Protein AF-A0A2E7UV39-F1 (afdb_monomer)

Sequence (177 aa):
MPPRPATSALAFFWPTLGLAVGLAGATACSTGPAGPEDCRSMAAGSARDECWATHAPALFRTATSPEEAVAVIEKQVGDAQVRDFIWLTITREVDPSSFTYCKKIDERALAERCRVLVSRPHLHRELVGGGGGGGKNHKAGPGGPPPGAGPGGPPPGGGPPPPPGERTPAGDNPPAP

Structure (mmCIF, N/CA/C/O backbone):
data_AF-A0A2E7UV39-F1
#
_entry.id   AF-A0A2E7UV39-F1
#
loop_
_atom_site.group_PDB
_atom_site.id
_atom_site.type_symbol
_atom_site.label_atom_id
_atom_site.label_alt_id
_atom_site.label_comp_id
_atom_site.label_asym_id
_atom_site.label_entity_id
_atom_site.label_seq_id
_atom_site.pdbx_PDB_ins_code
_atom_site.Cartn_x
_atom_site.Cartn_y
_atom_site.Cartn_z
_atom_site.occupancy
_atom_site.B_iso_or_equiv
_atom_site.auth_seq_id
_atom_site.auth_comp_id
_atom_site.auth_asym_id
_atom_site.auth_atom_id
_atom_site.pdbx_PDB_model_num
ATOM 1 N N . MET A 1 1 ? -19.966 -34.354 -22.759 1.00 54.75 1 MET A N 1
ATOM 2 C CA . MET A 1 1 ? -18.555 -34.450 -22.327 1.00 54.75 1 MET A CA 1
ATOM 3 C C . MET A 1 1 ? -17.679 -33.898 -23.446 1.00 54.75 1 MET A C 1
ATOM 5 O O . MET A 1 1 ? -17.543 -34.581 -24.453 1.00 54.75 1 MET A O 1
ATOM 9 N N . PRO A 1 2 ? -17.187 -32.653 -23.356 1.00 56.38 2 PRO A N 1
ATOM 10 C CA . PRO A 1 2 ? -16.292 -32.101 -24.371 1.00 56.38 2 PRO A CA 1
ATOM 11 C C . PRO A 1 2 ? -14.830 -32.554 -24.149 1.00 56.38 2 PRO A C 1
ATOM 13 O O . PRO A 1 2 ? -14.409 -32.687 -22.996 1.00 56.38 2 PRO A O 1
ATOM 16 N N . PRO A 1 3 ? -14.058 -32.813 -25.223 1.00 62.69 3 PRO A N 1
ATOM 17 C CA . PRO A 1 3 ? -12.672 -33.271 -25.136 1.00 62.69 3 PRO A CA 1
ATOM 18 C C . PRO A 1 3 ? -11.706 -32.147 -24.726 1.00 62.69 3 PRO A C 1
ATOM 20 O O . PRO A 1 3 ? -11.849 -30.994 -25.129 1.00 62.69 3 PRO A O 1
ATOM 23 N N . ARG A 1 4 ? -10.699 -32.513 -23.924 1.00 57.78 4 ARG A N 1
ATOM 24 C CA . ARG A 1 4 ? -9.586 -31.657 -23.483 1.00 57.78 4 ARG A CA 1
ATOM 25 C C . ARG A 1 4 ? -8.583 -31.437 -24.629 1.00 57.78 4 ARG A C 1
ATOM 27 O O . ARG A 1 4 ? -8.138 -32.435 -25.197 1.00 57.78 4 ARG A O 1
ATOM 34 N N . PRO A 1 5 ? -8.166 -30.197 -24.944 1.00 61.84 5 PRO A N 1
ATOM 35 C CA . PRO A 1 5 ? -7.051 -29.964 -25.855 1.00 61.84 5 PRO A CA 1
ATOM 36 C C . PRO A 1 5 ? -5.693 -30.167 -25.168 1.00 61.84 5 PRO A C 1
ATOM 38 O O . PRO A 1 5 ? -5.490 -29.825 -24.002 1.00 61.84 5 PRO A O 1
ATOM 41 N N . ALA A 1 6 ? -4.792 -30.771 -25.939 1.00 61.09 6 ALA A N 1
ATOM 42 C CA . ALA A 1 6 ? -3.465 -31.231 -25.575 1.00 61.09 6 ALA A CA 1
ATOM 43 C C . ALA A 1 6 ? -2.474 -30.092 -25.282 1.00 61.09 6 ALA A C 1
ATOM 45 O O . ALA A 1 6 ? -2.428 -29.072 -25.966 1.00 61.09 6 ALA A O 1
ATOM 46 N N . THR A 1 7 ? -1.637 -30.327 -24.277 1.00 60.78 7 THR A N 1
ATOM 47 C CA . THR A 1 7 ? -0.428 -29.575 -23.937 1.00 60.78 7 THR A CA 1
ATOM 48 C C . THR A 1 7 ? 0.623 -29.696 -25.041 1.00 60.78 7 THR A C 1
ATOM 50 O O . THR A 1 7 ? 1.225 -30.757 -25.207 1.00 60.78 7 THR A O 1
ATOM 53 N N . SER A 1 8 ? 0.885 -28.599 -25.751 1.00 65.88 8 SER A N 1
ATOM 54 C CA . SER A 1 8 ? 2.081 -28.442 -26.583 1.00 65.88 8 SER A CA 1
ATOM 55 C C . SER A 1 8 ? 3.241 -27.947 -25.724 1.00 65.88 8 SER A C 1
ATOM 57 O O . SER A 1 8 ? 3.308 -26.777 -25.352 1.00 65.88 8 SER A O 1
ATOM 59 N N . ALA A 1 9 ? 4.155 -28.862 -25.412 1.00 54.09 9 ALA A N 1
ATOM 60 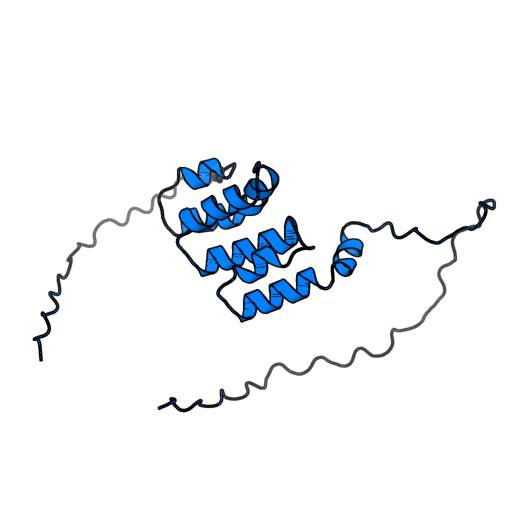C CA . ALA A 1 9 ? 5.466 -28.559 -24.863 1.00 54.09 9 ALA A CA 1
ATOM 61 C C . ALA A 1 9 ? 6.356 -27.990 -25.979 1.00 54.09 9 ALA A C 1
ATOM 63 O O . ALA A 1 9 ? 6.801 -28.725 -26.859 1.00 54.09 9 ALA A O 1
ATOM 64 N N . LEU A 1 10 ? 6.622 -26.684 -25.947 1.00 60.19 10 LEU A N 1
ATOM 65 C CA . LEU A 1 10 ? 7.716 -26.090 -26.710 1.00 60.19 10 LEU A CA 1
ATOM 66 C C . LEU A 1 10 ? 8.893 -25.875 -25.763 1.00 60.19 10 LEU A C 1
ATOM 68 O O . LEU A 1 10 ? 8.929 -24.934 -24.974 1.00 60.19 10 LEU A O 1
ATOM 72 N N . ALA A 1 11 ? 9.842 -26.804 -25.844 1.00 52.03 11 ALA A N 1
ATOM 73 C CA 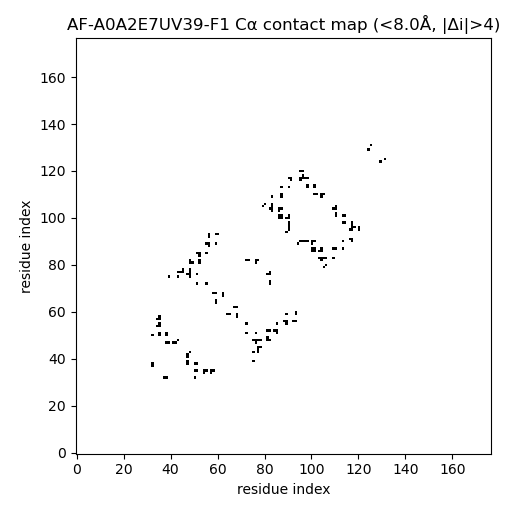. ALA A 1 11 ? 11.170 -26.671 -25.278 1.00 52.03 11 ALA A CA 1
ATOM 74 C C . ALA A 1 11 ? 11.911 -25.553 -26.026 1.00 52.03 11 ALA A C 1
ATOM 76 O O . ALA A 1 11 ? 12.391 -25.751 -27.142 1.00 52.03 11 ALA A O 1
ATOM 77 N N . PHE A 1 12 ? 11.997 -24.369 -25.419 1.00 55.56 12 PHE A N 1
ATOM 78 C CA . PHE A 1 12 ? 12.904 -23.327 -25.884 1.00 55.56 12 PHE A CA 1
ATOM 79 C C . PHE A 1 12 ? 14.320 -23.655 -25.415 1.00 55.56 12 PHE A C 1
ATOM 81 O O . PHE A 1 12 ? 14.728 -23.402 -24.285 1.00 55.56 12 PHE A O 1
ATOM 88 N N . PHE A 1 13 ? 15.035 -24.286 -26.337 1.00 55.94 13 PHE A N 1
ATOM 89 C CA . PHE A 1 13 ? 16.465 -24.526 -26.336 1.00 55.94 13 PHE A CA 1
ATOM 90 C C . PHE A 1 13 ? 17.171 -23.173 -26.525 1.00 55.94 13 PHE A C 1
ATOM 92 O O . PHE A 1 13 ? 17.107 -22.601 -27.615 1.00 55.94 13 PHE A O 1
ATOM 99 N N . TRP A 1 14 ? 17.823 -22.639 -25.489 1.00 45.16 14 TRP A N 1
ATOM 100 C CA . TRP A 1 14 ? 18.727 -21.496 -25.641 1.00 45.16 14 TRP A CA 1
ATOM 101 C C . TRP A 1 14 ? 20.149 -21.874 -25.217 1.00 45.16 14 TRP A C 1
ATOM 103 O O . TRP A 1 14 ? 20.335 -22.426 -24.130 1.00 45.16 14 TRP A O 1
ATOM 113 N N . PRO A 1 15 ? 21.148 -21.640 -26.087 1.00 59.91 15 PRO A N 1
ATOM 114 C CA . PRO A 1 15 ? 22.510 -22.077 -25.858 1.00 59.91 15 PRO A CA 1
ATOM 115 C C . PRO A 1 15 ? 23.193 -21.201 -24.809 1.00 59.91 15 PRO A C 1
ATOM 117 O O . PRO A 1 15 ? 23.236 -19.976 -24.898 1.00 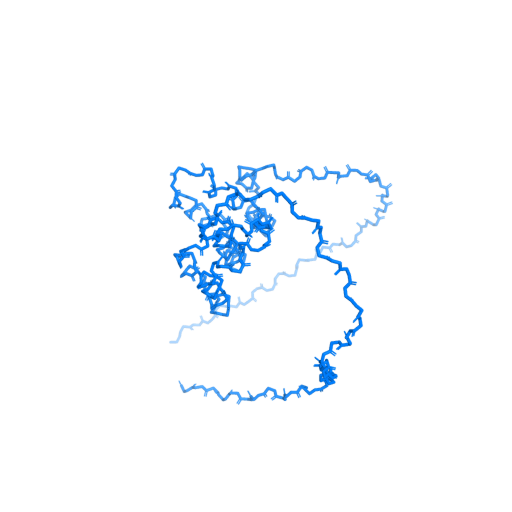59.91 15 PRO A O 1
ATOM 120 N N . THR A 1 16 ? 23.789 -21.876 -23.837 1.00 64.25 16 THR A N 1
ATOM 121 C CA . THR A 1 16 ? 24.864 -21.385 -22.981 1.00 64.25 16 THR A CA 1
ATOM 122 C C . THR A 1 16 ? 26.057 -20.938 -23.825 1.00 64.25 16 THR A C 1
ATOM 124 O O . THR A 1 16 ? 26.710 -21.795 -24.412 1.00 64.25 16 THR A O 1
ATOM 127 N N . LEU A 1 17 ? 26.394 -19.644 -23.849 1.00 55.34 17 LEU A N 1
ATOM 128 C CA . LEU A 1 17 ? 27.764 -19.180 -24.105 1.00 55.34 17 LEU A CA 1
ATOM 129 C C . LEU A 1 17 ? 27.919 -17.693 -23.742 1.00 55.34 17 LEU A C 1
ATOM 131 O O . LEU A 1 17 ? 27.212 -16.850 -24.283 1.00 55.34 17 LEU A O 1
ATOM 135 N N . GLY A 1 18 ? 28.883 -17.376 -22.870 1.00 45.09 18 GLY A N 1
ATOM 136 C CA . GLY A 1 18 ? 29.391 -16.008 -22.701 1.00 45.09 18 GLY A CA 1
ATOM 137 C C . GLY A 1 18 ? 29.474 -15.500 -21.264 1.00 45.09 18 GLY A C 1
ATOM 138 O O . GLY A 1 18 ? 28.803 -14.541 -20.903 1.00 45.09 18 GLY A O 1
ATOM 139 N N . LEU A 1 19 ? 30.337 -16.116 -20.454 1.00 54.34 19 LEU A N 1
ATOM 140 C CA . LEU A 1 19 ? 30.792 -15.567 -19.178 1.00 54.34 19 LEU A CA 1
ATOM 141 C C . LEU A 1 19 ? 31.716 -14.362 -19.456 1.00 54.34 19 LEU A C 1
ATOM 143 O O . LEU A 1 19 ? 32.892 -14.544 -19.758 1.00 54.34 19 LEU A O 1
ATOM 147 N N . ALA A 1 20 ? 31.189 -13.140 -19.368 1.00 51.53 20 ALA A N 1
ATOM 148 C CA . ALA A 1 20 ? 31.983 -11.913 -19.320 1.00 51.53 20 ALA A CA 1
ATOM 149 C C . ALA A 1 20 ? 31.789 -11.258 -17.947 1.00 51.53 20 ALA A C 1
ATOM 151 O O . ALA A 1 20 ? 30.839 -10.514 -17.713 1.00 51.53 20 ALA A O 1
ATOM 152 N N . VAL A 1 21 ? 32.692 -11.578 -17.018 1.00 53.81 21 VAL A N 1
ATOM 153 C CA . VAL A 1 21 ? 32.812 -10.901 -15.723 1.00 53.81 21 VAL A CA 1
ATOM 154 C C . VAL A 1 21 ? 33.456 -9.538 -15.975 1.00 53.81 21 VAL A C 1
ATOM 156 O O . VAL A 1 21 ? 34.675 -9.393 -15.965 1.00 53.81 21 VAL A O 1
ATOM 159 N N . GLY A 1 22 ? 32.620 -8.542 -16.261 1.00 50.06 22 GLY A N 1
ATOM 160 C CA . GLY A 1 22 ? 32.995 -7.134 -16.249 1.00 50.06 22 GLY A CA 1
ATOM 161 C C . GLY A 1 22 ? 32.690 -6.529 -14.883 1.00 50.06 22 GLY A C 1
ATOM 162 O O . GLY A 1 22 ? 31.566 -6.107 -14.633 1.00 50.06 22 GLY A O 1
ATOM 163 N N . LEU A 1 23 ? 33.688 -6.477 -13.998 1.00 57.44 23 LEU A N 1
ATOM 164 C CA . LEU A 1 23 ? 33.671 -5.588 -12.835 1.00 57.44 23 LEU A CA 1
ATOM 165 C C . LEU A 1 23 ? 33.799 -4.143 -13.337 1.00 57.44 23 LEU A C 1
ATOM 167 O O . LEU A 1 23 ? 34.902 -3.653 -13.565 1.00 57.44 23 LEU A O 1
ATOM 171 N N . ALA A 1 24 ? 32.665 -3.470 -13.515 1.00 53.38 24 ALA A N 1
ATOM 172 C CA . ALA A 1 24 ? 32.605 -2.037 -13.760 1.00 53.38 24 ALA A CA 1
ATOM 173 C C . ALA A 1 24 ? 31.710 -1.370 -12.707 1.00 53.38 24 ALA A C 1
ATOM 175 O O . ALA A 1 24 ? 30.498 -1.543 -12.705 1.00 53.38 24 ALA A O 1
ATOM 176 N N . GLY A 1 25 ? 32.354 -0.598 -11.829 1.00 49.31 25 GLY A N 1
ATOM 177 C CA . GLY A 1 25 ? 31.828 0.663 -11.307 1.00 49.31 25 GLY A CA 1
ATOM 178 C C . GLY A 1 25 ? 30.634 0.603 -10.357 1.00 49.31 25 GLY A C 1
ATOM 179 O O . GLY A 1 25 ? 29.483 0.721 -10.764 1.00 49.31 25 GLY A O 1
ATOM 180 N N . ALA A 1 26 ? 30.929 0.587 -9.059 1.00 56.28 26 ALA A N 1
ATOM 181 C CA . ALA A 1 26 ? 30.037 1.117 -8.040 1.00 56.28 26 ALA A CA 1
ATOM 182 C C . ALA A 1 26 ? 29.803 2.624 -8.269 1.00 56.28 26 ALA A C 1
ATOM 184 O O . ALA A 1 26 ? 30.738 3.394 -8.092 1.00 56.28 26 ALA A O 1
ATOM 185 N N . THR A 1 27 ? 28.580 3.009 -8.657 1.00 53.53 27 THR A N 1
ATOM 186 C CA . THR A 1 27 ? 27.851 4.247 -8.274 1.00 53.53 27 THR A CA 1
ATOM 187 C C . THR A 1 27 ? 26.500 4.324 -9.002 1.00 53.53 27 THR A C 1
ATOM 189 O O . THR A 1 27 ? 26.144 5.331 -9.607 1.00 53.53 27 THR A O 1
ATOM 192 N N . ALA A 1 28 ? 25.672 3.283 -8.905 1.00 44.16 28 ALA A N 1
ATOM 193 C CA . ALA A 1 28 ? 24.237 3.486 -9.079 1.00 44.16 28 ALA A CA 1
ATOM 194 C C . ALA A 1 28 ? 23.676 3.944 -7.728 1.00 44.16 28 ALA A C 1
ATOM 196 O O . ALA A 1 28 ? 23.045 3.172 -7.007 1.00 44.16 28 ALA A O 1
ATOM 197 N N . CYS A 1 29 ? 23.915 5.214 -7.375 1.00 47.50 29 CYS A N 1
ATOM 198 C CA . CYS A 1 29 ? 22.949 5.936 -6.554 1.00 47.50 29 CYS A CA 1
ATOM 199 C C . CYS A 1 29 ? 21.671 5.951 -7.389 1.00 47.50 29 CYS A C 1
ATOM 201 O O . CYS A 1 29 ? 21.456 6.869 -8.178 1.00 47.50 29 CYS A O 1
ATOM 203 N N . SER A 1 30 ? 20.908 4.858 -7.314 1.00 54.53 30 SER A N 1
ATOM 204 C CA . SER A 1 30 ? 19.625 4.727 -7.977 1.00 54.53 30 SER A CA 1
ATOM 205 C C . SER A 1 30 ? 18.811 5.852 -7.389 1.00 54.53 30 SER A C 1
ATOM 207 O O . SER A 1 30 ? 18.406 5.793 -6.228 1.00 54.53 30 SER A O 1
ATOM 209 N N . THR A 1 31 ? 18.702 6.936 -8.152 1.00 64.00 31 THR A N 1
ATOM 210 C CA . THR A 1 31 ? 17.749 7.990 -7.870 1.00 64.00 31 THR A CA 1
ATOM 211 C C . THR A 1 31 ? 16.438 7.273 -8.087 1.00 64.00 31 THR A C 1
ATOM 213 O O . THR A 1 31 ? 15.987 7.105 -9.218 1.00 64.00 31 THR A O 1
ATOM 216 N N . GLY A 1 32 ? 15.957 6.649 -7.010 1.00 61.75 32 GLY A N 1
ATOM 217 C CA . GLY A 1 32 ? 14.683 5.979 -7.014 1.00 61.75 32 GLY A CA 1
ATOM 218 C C . GLY A 1 32 ? 13.638 6.977 -7.497 1.00 61.75 32 GLY A C 1
ATOM 219 O O . GLY A 1 32 ? 13.890 8.188 -7.460 1.00 61.75 32 GLY A O 1
ATOM 220 N N . PRO A 1 33 ? 12.498 6.478 -7.978 1.00 72.56 33 PRO A N 1
ATOM 221 C CA . PRO A 1 33 ? 11.376 7.328 -8.346 1.00 72.56 33 PRO A CA 1
ATOM 222 C C . PRO A 1 33 ? 11.211 8.429 -7.288 1.00 72.56 33 PRO A C 1
ATOM 224 O O . PRO A 1 33 ? 11.140 8.163 -6.090 1.00 72.56 33 PRO A O 1
ATOM 227 N N . ALA A 1 34 ? 11.296 9.684 -7.721 1.00 78.56 34 ALA A N 1
ATOM 228 C CA . ALA A 1 34 ? 11.258 10.838 -6.835 1.00 78.56 34 ALA A CA 1
ATOM 229 C C . ALA A 1 34 ? 9.827 11.090 -6.346 1.00 78.56 34 ALA A C 1
ATOM 231 O O . ALA A 1 34 ? 9.619 11.715 -5.303 1.00 78.56 34 ALA A O 1
ATOM 232 N N . GLY A 1 35 ? 8.833 10.576 -7.075 1.00 89.62 35 GLY A N 1
ATOM 233 C CA . GLY A 1 35 ? 7.440 10.667 -6.683 1.00 89.62 35 GLY A CA 1
ATOM 234 C C . GLY A 1 35 ? 6.503 9.676 -7.376 1.00 89.62 35 GLY A C 1
ATOM 235 O O . GLY A 1 35 ? 6.915 8.858 -8.198 1.00 89.62 35 GLY A O 1
ATOM 236 N N . PRO A 1 36 ? 5.200 9.766 -7.063 1.00 91.94 36 PRO A N 1
ATOM 237 C CA . PRO A 1 36 ? 4.178 8.871 -7.605 1.00 91.94 36 PRO A CA 1
ATOM 238 C C . PRO A 1 36 ? 4.024 8.943 -9.137 1.00 91.94 36 PRO A C 1
ATOM 240 O O . PRO A 1 36 ? 3.637 7.954 -9.758 1.00 91.94 36 PRO A O 1
ATOM 243 N N . GLU A 1 37 ? 4.358 10.071 -9.772 1.00 93.44 37 GLU A N 1
ATOM 244 C CA . GLU A 1 37 ? 4.347 10.174 -11.241 1.00 93.44 37 GLU A CA 1
ATOM 245 C C . GLU A 1 37 ? 5.429 9.304 -11.897 1.00 93.44 37 GLU A C 1
ATOM 247 O O . GLU A 1 37 ? 5.192 8.716 -12.955 1.00 93.44 37 GLU A O 1
ATOM 252 N N . ASP A 1 38 ? 6.571 9.112 -11.233 1.00 93.88 38 ASP A N 1
ATOM 253 C CA . ASP A 1 38 ? 7.619 8.227 -11.736 1.00 93.88 38 ASP A CA 1
ATOM 254 C C . ASP A 1 38 ? 7.150 6.768 -11.696 1.00 93.88 38 ASP A C 1
ATOM 256 O O . ASP A 1 38 ? 7.287 6.062 -12.697 1.00 93.88 38 ASP A O 1
ATOM 260 N N . CYS A 1 39 ? 6.478 6.343 -10.613 1.00 95.31 39 CYS A N 1
ATOM 261 C CA . CYS A 1 39 ? 5.855 5.014 -10.534 1.00 95.31 39 CYS A CA 1
ATOM 262 C C . CYS A 1 39 ? 4.871 4.770 -11.686 1.00 95.31 39 CYS A C 1
ATOM 264 O O . CYS A 1 39 ? 4.793 3.669 -12.227 1.00 95.31 39 CYS A O 1
ATOM 266 N N . ARG A 1 40 ? 4.116 5.794 -12.097 1.00 94.81 40 ARG A N 1
ATOM 267 C CA . ARG A 1 40 ? 3.156 5.683 -13.204 1.00 94.81 40 ARG A CA 1
ATOM 268 C C . ARG A 1 40 ? 3.844 5.437 -14.552 1.00 94.81 40 ARG A C 1
ATOM 270 O O . ARG A 1 40 ? 3.274 4.751 -15.399 1.00 94.81 40 ARG A O 1
ATOM 277 N N . SER A 1 41 ? 5.043 5.984 -14.742 1.00 95.50 41 SER A N 1
ATOM 278 C CA . SER A 1 41 ? 5.815 5.862 -15.985 1.00 95.50 41 SER A CA 1
ATOM 279 C C . SER A 1 41 ? 6.543 4.519 -16.146 1.00 95.50 41 SER A C 1
ATOM 281 O O . SER A 1 41 ? 6.839 4.113 -17.271 1.00 95.50 41 SER A O 1
ATOM 283 N N . MET A 1 42 ? 6.808 3.805 -15.044 1.00 94.44 42 MET A N 1
ATOM 284 C CA . MET A 1 42 ? 7.458 2.486 -15.061 1.00 94.44 42 MET A CA 1
ATOM 285 C C . MET A 1 42 ? 6.611 1.467 -15.820 1.00 94.44 42 MET A C 1
ATOM 287 O O . MET A 1 42 ? 5.408 1.647 -15.899 1.00 94.44 42 MET A O 1
ATOM 291 N N . ALA A 1 43 ? 7.173 0.367 -16.328 1.00 96.38 43 ALA A N 1
ATOM 292 C CA . ALA A 1 43 ? 6.391 -0.744 -16.895 1.00 96.38 43 ALA A CA 1
ATOM 293 C C . ALA A 1 43 ? 5.608 -1.509 -15.808 1.00 96.38 43 ALA A C 1
ATOM 295 O O . ALA A 1 43 ? 5.996 -1.488 -14.644 1.00 96.38 43 ALA A O 1
ATOM 296 N N . ALA A 1 44 ? 4.496 -2.162 -16.165 1.00 95.69 44 ALA A N 1
ATOM 297 C CA . ALA A 1 44 ? 3.685 -2.904 -15.196 1.00 95.69 44 ALA A CA 1
ATOM 298 C C . ALA A 1 44 ? 4.446 -4.138 -14.698 1.00 95.69 44 ALA A C 1
ATOM 300 O O . ALA A 1 44 ? 5.099 -4.816 -15.491 1.00 95.69 44 ALA A O 1
ATOM 301 N N . GLY A 1 45 ? 4.349 -4.429 -13.402 1.00 95.81 45 GLY A N 1
ATOM 302 C CA . GLY A 1 45 ? 5.033 -5.550 -12.764 1.00 95.81 45 GLY A CA 1
ATOM 303 C C . GLY A 1 45 ? 5.430 -5.236 -11.324 1.00 95.81 45 GLY A C 1
ATOM 304 O O . GLY A 1 45 ? 5.182 -4.136 -10.832 1.00 95.81 45 GLY A O 1
ATOM 305 N N . SER A 1 46 ? 6.101 -6.186 -10.672 1.00 96.38 46 SER A N 1
ATOM 306 C CA . SER A 1 46 ? 6.471 -6.097 -9.252 1.00 96.38 46 SER A CA 1
ATOM 307 C C . SER A 1 46 ? 7.273 -4.841 -8.905 1.00 96.38 46 SER A C 1
ATOM 309 O O . SER A 1 46 ? 6.990 -4.195 -7.905 1.00 96.38 46 SER A O 1
ATOM 311 N N . ALA A 1 47 ? 8.206 -4.422 -9.766 1.00 95.62 47 ALA A N 1
ATOM 312 C CA . ALA A 1 47 ? 8.994 -3.207 -9.544 1.00 95.62 47 ALA A CA 1
ATOM 313 C C . ALA A 1 47 ? 8.127 -1.933 -9.476 1.00 95.62 47 ALA A C 1
ATOM 315 O O . ALA A 1 47 ? 8.423 -1.011 -8.718 1.00 95.62 47 ALA A O 1
ATOM 316 N N . ARG A 1 48 ? 7.041 -1.872 -10.259 1.00 96.31 48 ARG A N 1
ATOM 317 C CA . ARG A 1 48 ? 6.084 -0.760 -10.207 1.00 96.31 48 ARG A CA 1
ATOM 318 C C . ARG A 1 48 ? 5.228 -0.837 -8.946 1.00 96.31 48 ARG A C 1
ATOM 320 O O . ARG A 1 48 ? 4.974 0.188 -8.321 1.00 96.31 48 ARG A O 1
ATOM 327 N N . ASP A 1 49 ? 4.802 -2.034 -8.567 1.00 97.50 49 ASP A N 1
ATOM 328 C CA . ASP A 1 49 ? 3.992 -2.251 -7.368 1.00 97.50 49 ASP A CA 1
ATOM 329 C C . ASP A 1 49 ? 4.780 -1.858 -6.100 1.00 97.50 49 ASP A C 1
ATOM 331 O O . ASP A 1 49 ? 4.269 -1.123 -5.255 1.00 97.50 49 ASP A O 1
ATOM 335 N N . GLU A 1 50 ? 6.059 -2.236 -6.009 1.00 96.00 50 GLU A N 1
ATOM 336 C CA . GLU A 1 50 ? 6.978 -1.825 -4.935 1.00 96.00 50 GLU A CA 1
ATOM 337 C C . GLU A 1 50 ? 7.214 -0.303 -4.906 1.00 96.00 50 GLU A C 1
ATOM 339 O O . GLU A 1 50 ? 7.265 0.309 -3.832 1.00 96.00 50 GLU A O 1
ATOM 344 N N . CYS A 1 51 ? 7.292 0.338 -6.079 1.00 96.94 51 CYS A N 1
ATOM 345 C CA . CYS A 1 51 ? 7.333 1.799 -6.179 1.00 96.94 51 CYS A CA 1
ATOM 346 C C . CYS A 1 51 ? 6.089 2.425 -5.539 1.00 96.94 51 CYS A C 1
ATOM 348 O O . CYS A 1 51 ? 6.189 3.308 -4.681 1.00 96.94 51 CYS A O 1
ATOM 350 N N . TRP A 1 52 ? 4.902 1.930 -5.899 1.00 97.75 52 TRP A N 1
ATOM 351 C CA . TRP A 1 52 ? 3.648 2.414 -5.326 1.00 97.75 52 TRP A CA 1
ATOM 352 C C . TRP A 1 52 ? 3.553 2.163 -3.824 1.00 97.75 52 TRP A C 1
ATOM 354 O O . TRP A 1 52 ? 3.074 3.044 -3.113 1.00 97.75 52 TRP A O 1
ATOM 364 N N . ALA A 1 53 ? 4.067 1.038 -3.322 1.00 96.81 53 ALA A N 1
ATOM 365 C CA . ALA A 1 53 ? 4.131 0.768 -1.886 1.00 96.81 53 ALA A CA 1
ATOM 366 C C . ALA A 1 53 ? 4.867 1.870 -1.110 1.00 96.81 53 ALA A C 1
ATOM 368 O O . ALA A 1 53 ? 4.450 2.244 -0.015 1.00 96.81 53 ALA A O 1
ATOM 369 N N . THR A 1 54 ? 5.914 2.436 -1.711 1.00 96.50 54 THR A N 1
ATOM 370 C CA . THR A 1 54 ? 6.720 3.507 -1.113 1.00 96.50 54 THR A CA 1
ATOM 371 C C . THR A 1 54 ? 6.053 4.880 -1.242 1.00 96.50 54 THR A C 1
ATOM 373 O O . THR A 1 54 ? 6.073 5.675 -0.302 1.00 96.50 54 THR A O 1
ATOM 376 N N . HIS A 1 55 ? 5.437 5.180 -2.391 1.00 97.25 55 HIS A N 1
ATOM 377 C CA . HIS A 1 55 ? 4.938 6.529 -2.701 1.00 97.25 55 HIS A CA 1
ATOM 378 C C . HIS A 1 55 ? 3.436 6.740 -2.481 1.00 97.25 55 HIS A C 1
ATOM 380 O O . HIS A 1 55 ? 2.969 7.880 -2.558 1.00 97.25 55 HIS A O 1
ATOM 386 N N . ALA A 1 56 ? 2.670 5.695 -2.165 1.00 96.94 56 ALA A N 1
ATOM 387 C CA . ALA A 1 56 ? 1.238 5.820 -1.912 1.00 96.94 56 ALA A CA 1
ATOM 388 C C . ALA A 1 56 ? 0.898 6.845 -0.807 1.00 96.94 56 ALA A C 1
ATOM 390 O O . ALA A 1 56 ? -0.002 7.654 -1.035 1.00 96.94 56 ALA A O 1
ATOM 391 N N . PRO A 1 57 ? 1.601 6.923 0.345 1.00 96.81 57 PRO A N 1
ATOM 392 C CA . PRO A 1 57 ? 1.291 7.941 1.354 1.00 96.81 57 PRO A CA 1
ATOM 393 C C . PRO A 1 57 ? 1.440 9.369 0.826 1.00 96.81 57 PRO A C 1
ATOM 395 O O . PRO A 1 57 ? 0.627 10.234 1.144 1.00 96.81 57 PRO A O 1
ATOM 398 N N . ALA A 1 58 ? 2.453 9.621 -0.009 1.00 96.00 58 ALA A N 1
ATOM 399 C CA . ALA A 1 58 ? 2.641 10.921 -0.642 1.00 96.00 58 ALA A CA 1
ATOM 400 C C . ALA A 1 58 ? 1.493 11.237 -1.610 1.00 96.00 58 ALA A C 1
ATOM 402 O O . ALA A 1 58 ? 0.942 12.330 -1.532 1.00 96.00 58 ALA A O 1
ATOM 403 N N . LEU A 1 59 ? 1.078 10.265 -2.435 1.00 96.75 59 LEU A N 1
ATOM 404 C CA . LEU A 1 59 ? -0.076 10.401 -3.330 1.00 96.75 59 LEU A CA 1
ATOM 405 C C . LEU A 1 59 ? -1.347 10.797 -2.562 1.00 96.75 59 LEU A C 1
ATOM 407 O O . LEU A 1 59 ? -2.044 11.713 -2.976 1.00 96.75 59 LEU A O 1
ATOM 411 N N . PHE A 1 60 ? -1.641 10.150 -1.432 1.00 96.62 60 PHE A N 1
ATOM 412 C CA . PHE A 1 60 ? -2.835 10.461 -0.635 1.00 96.62 60 PHE A CA 1
ATOM 413 C C . PHE A 1 60 ? -2.775 11.832 0.050 1.00 96.62 60 PHE A C 1
ATOM 415 O O . PHE A 1 60 ? -3.814 12.452 0.257 1.00 96.62 60 PHE A O 1
ATOM 422 N N . ARG A 1 61 ? -1.579 12.316 0.406 1.00 94.75 61 ARG A N 1
ATOM 423 C CA . ARG A 1 61 ? -1.397 13.649 1.007 1.00 94.75 61 ARG A CA 1
ATOM 424 C C . ARG A 1 61 ? -1.521 14.780 -0.015 1.00 94.75 61 ARG A C 1
ATOM 426 O O . ARG A 1 61 ? -1.867 15.891 0.374 1.00 94.75 61 ARG A O 1
ATOM 433 N N . THR A 1 62 ? -1.201 14.522 -1.284 1.00 95.88 62 THR A N 1
ATOM 434 C CA . THR A 1 62 ? -1.230 15.534 -2.355 1.00 95.88 62 THR A CA 1
ATOM 435 C C . THR A 1 62 ? -2.468 15.458 -3.243 1.00 95.88 62 THR A C 1
ATOM 437 O O . THR A 1 62 ? -2.762 16.426 -3.942 1.00 95.88 62 THR A O 1
ATOM 440 N N . ALA A 1 63 ? -3.190 14.336 -3.234 1.00 94.75 63 ALA A N 1
ATOM 441 C CA . ALA A 1 63 ? -4.422 14.164 -3.988 1.00 94.75 63 ALA A CA 1
ATOM 442 C C . ALA A 1 63 ? -5.501 15.167 -3.555 1.00 94.75 63 ALA A C 1
ATOM 444 O O . ALA A 1 63 ? -5.673 15.461 -2.372 1.00 94.75 63 ALA A O 1
ATOM 445 N N . THR A 1 64 ? -6.276 15.646 -4.529 1.00 96.00 64 THR A N 1
ATOM 446 C CA . THR A 1 64 ? -7.407 16.556 -4.272 1.00 96.00 64 THR A CA 1
ATOM 447 C C . THR A 1 64 ? -8.539 15.834 -3.540 1.00 96.00 64 THR A C 1
ATOM 449 O O . THR A 1 64 ? -9.259 16.435 -2.745 1.00 96.00 64 THR A O 1
ATOM 452 N N . SER A 1 65 ? -8.694 14.535 -3.806 1.00 95.88 65 SER A N 1
ATOM 453 C CA . SER A 1 65 ? -9.681 13.669 -3.166 1.00 95.88 65 SER A CA 1
ATOM 454 C C . SER A 1 65 ? -9.084 12.281 -2.896 1.00 95.88 65 SER A C 1
ATOM 456 O O . SER A 1 65 ? -8.326 11.772 -3.730 1.00 95.88 65 SER A O 1
ATOM 458 N N . PRO A 1 66 ? -9.391 11.642 -1.753 1.00 95.38 66 PRO A N 1
ATOM 459 C CA . PRO A 1 66 ? -8.890 10.302 -1.453 1.00 95.38 66 PRO A CA 1
ATOM 460 C C . PRO A 1 66 ? -9.399 9.252 -2.451 1.00 95.38 66 PRO A C 1
ATOM 462 O O . PRO A 1 66 ? -8.703 8.274 -2.714 1.00 95.38 66 PRO A O 1
ATOM 465 N N . GLU A 1 67 ? -10.572 9.452 -3.053 1.00 96.69 67 GLU A N 1
ATOM 466 C CA . GLU A 1 67 ? -11.153 8.557 -4.057 1.00 96.69 67 GLU A CA 1
ATOM 467 C C . GLU A 1 67 ? -10.296 8.480 -5.328 1.00 96.69 67 GLU A C 1
ATOM 469 O O . GLU A 1 67 ? -10.142 7.403 -5.906 1.00 96.69 67 GLU A O 1
ATOM 474 N N . GLU A 1 68 ? -9.693 9.598 -5.738 1.00 96.88 68 GLU A N 1
ATOM 475 C CA . GLU A 1 68 ? -8.772 9.641 -6.875 1.00 96.88 68 GLU A CA 1
ATOM 476 C C . GLU A 1 68 ? -7.519 8.802 -6.596 1.00 96.88 68 GLU A C 1
ATOM 478 O O . GLU A 1 68 ? -7.133 7.961 -7.411 1.00 96.88 68 GLU A O 1
ATOM 483 N N . ALA A 1 69 ? -6.918 8.975 -5.416 1.00 96.81 69 ALA A N 1
ATOM 484 C CA . ALA A 1 69 ? -5.749 8.202 -5.010 1.00 96.81 69 ALA A CA 1
ATOM 485 C C . ALA A 1 69 ? -6.074 6.703 -4.907 1.00 96.81 69 ALA A C 1
ATOM 487 O O . ALA A 1 69 ? -5.301 5.868 -5.382 1.00 96.81 69 ALA A O 1
ATOM 488 N N . VAL A 1 70 ? -7.247 6.355 -4.366 1.00 97.75 70 VAL A N 1
ATOM 489 C CA . VAL A 1 70 ? -7.741 4.972 -4.330 1.00 97.75 70 VAL A CA 1
ATOM 490 C C . VAL A 1 70 ? -7.830 4.386 -5.739 1.00 97.75 70 VAL A C 1
ATOM 492 O O . VAL A 1 70 ? -7.292 3.305 -5.978 1.00 97.75 70 VAL A O 1
ATOM 495 N N . ALA A 1 71 ? -8.451 5.103 -6.678 1.00 97.88 71 ALA A N 1
ATOM 496 C CA . ALA A 1 71 ? -8.605 4.640 -8.055 1.00 97.88 71 ALA A CA 1
ATOM 497 C C . ALA A 1 71 ? -7.252 4.439 -8.758 1.00 97.88 71 ALA A C 1
ATOM 499 O O . ALA A 1 71 ? -7.092 3.499 -9.540 1.00 97.88 71 ALA A O 1
ATOM 500 N N . VAL A 1 72 ? -6.260 5.291 -8.472 1.00 97.38 72 VAL A N 1
ATOM 501 C CA . VAL A 1 72 ? -4.895 5.126 -8.993 1.00 97.38 72 VAL A CA 1
ATOM 502 C C . VAL A 1 72 ? -4.269 3.836 -8.470 1.00 97.38 72 VAL A C 1
ATOM 504 O O . VAL A 1 72 ? -3.785 3.050 -9.280 1.00 97.38 72 VAL A O 1
ATOM 507 N N . ILE A 1 73 ? -4.307 3.584 -7.160 1.00 98.00 73 ILE A N 1
ATOM 508 C CA . ILE A 1 73 ? -3.708 2.377 -6.571 1.00 98.00 73 ILE A CA 1
ATOM 509 C C . ILE A 1 73 ? -4.408 1.108 -7.072 1.00 98.00 73 ILE A C 1
ATOM 511 O O . ILE A 1 73 ? -3.732 0.185 -7.517 1.00 98.00 73 ILE A O 1
ATOM 515 N N . GLU A 1 74 ? -5.744 1.068 -7.090 1.00 97.56 74 GLU A N 1
ATOM 516 C CA . GLU A 1 74 ? -6.501 -0.108 -7.555 1.00 97.56 74 GLU A CA 1
ATOM 517 C C . GLU A 1 74 ? -6.254 -0.439 -9.032 1.00 97.56 74 GLU A C 1
ATOM 519 O O . GLU A 1 74 ? -6.332 -1.605 -9.424 1.00 97.56 74 GLU A O 1
ATOM 524 N N . LYS A 1 75 ? -5.954 0.579 -9.846 1.00 97.81 75 LYS A N 1
ATOM 525 C CA . LYS A 1 75 ? -5.663 0.426 -11.273 1.00 97.81 75 LYS A CA 1
ATOM 526 C C . LYS A 1 75 ? -4.198 0.098 -11.557 1.00 97.81 75 LYS A C 1
ATOM 528 O O . LYS A 1 75 ? -3.921 -0.620 -12.514 1.00 97.81 75 LYS A O 1
ATOM 533 N N . GLN A 1 76 ? -3.268 0.701 -10.817 1.00 97.56 76 GLN A N 1
ATOM 534 C CA . GLN A 1 76 ? -1.839 0.652 -11.137 1.00 97.56 76 GLN A CA 1
ATOM 535 C C . GLN A 1 76 ? -1.095 -0.478 -10.433 1.00 97.56 76 GLN A C 1
ATOM 537 O O . GLN A 1 76 ? -0.080 -0.917 -10.971 1.00 97.56 76 GLN A O 1
ATOM 542 N N . VAL A 1 77 ? -1.584 -0.926 -9.273 1.00 97.88 77 VAL A N 1
ATOM 543 C CA . VAL A 1 77 ? -0.966 -2.000 -8.494 1.00 97.88 77 VAL A CA 1
ATOM 544 C C . VAL A 1 77 ? -1.601 -3.328 -8.881 1.00 97.88 77 VAL A C 1
ATOM 546 O O . VAL A 1 77 ? -2.785 -3.566 -8.623 1.00 97.88 77 VAL A O 1
ATOM 549 N N . GLY A 1 78 ? -0.816 -4.183 -9.531 1.00 96.62 78 GLY A N 1
ATOM 550 C CA . GLY A 1 78 ? -1.282 -5.492 -9.984 1.00 96.62 78 GLY A CA 1
ATOM 551 C C . GLY A 1 78 ? -1.405 -6.479 -8.828 1.00 96.62 78 GLY A C 1
ATOM 552 O O . GLY A 1 78 ? -2.425 -7.158 -8.694 1.00 96.62 78 GLY A O 1
ATOM 553 N N . ASP A 1 79 ? -0.388 -6.518 -7.970 1.00 97.81 79 ASP A N 1
ATOM 554 C CA . ASP A 1 79 ? -0.298 -7.457 -6.859 1.00 97.81 79 ASP A CA 1
ATOM 555 C C . ASP A 1 79 ? -1.275 -7.125 -5.711 1.00 97.81 79 ASP A C 1
ATOM 557 O O . ASP A 1 79 ? -1.345 -5.998 -5.211 1.00 97.81 79 ASP A O 1
ATOM 561 N N . ALA A 1 80 ? -2.062 -8.116 -5.285 1.00 97.88 80 ALA A N 1
ATOM 562 C CA . ALA A 1 80 ? -3.043 -7.949 -4.212 1.00 97.88 80 ALA A CA 1
ATOM 563 C C . ALA A 1 80 ? -2.388 -7.792 -2.829 1.00 97.88 80 ALA A C 1
ATOM 565 O O . ALA A 1 80 ? -2.836 -6.968 -2.035 1.00 97.88 80 ALA A O 1
ATOM 566 N N . GLN A 1 81 ? -1.296 -8.512 -2.550 1.00 97.69 81 GLN A N 1
ATOM 567 C CA . GLN A 1 81 ? -0.598 -8.424 -1.264 1.00 97.69 81 GLN A CA 1
ATOM 568 C C . GLN A 1 81 ? 0.077 -7.061 -1.092 1.00 97.69 81 GLN A C 1
ATOM 570 O O . GLN A 1 81 ? 0.028 -6.469 -0.012 1.00 97.69 81 GLN A O 1
ATOM 575 N N . VAL A 1 82 ? 0.662 -6.523 -2.166 1.00 98.06 82 VAL A N 1
ATOM 576 C CA . VAL A 1 82 ? 1.245 -5.173 -2.151 1.00 98.06 82 VAL A CA 1
ATOM 577 C C . VAL A 1 82 ? 0.161 -4.118 -1.927 1.00 98.06 82 VAL A C 1
ATOM 579 O O . VAL A 1 82 ? 0.350 -3.183 -1.148 1.00 98.06 82 VAL A O 1
ATOM 582 N N . ARG A 1 83 ? -1.007 -4.281 -2.551 1.00 98.12 83 ARG A N 1
ATOM 583 C CA . ARG A 1 83 ? -2.154 -3.381 -2.374 1.00 98.12 83 ARG A CA 1
ATOM 584 C C . ARG A 1 83 ? -2.689 -3.389 -0.942 1.00 98.12 83 ARG A C 1
ATOM 586 O O . ARG A 1 83 ? -2.913 -2.325 -0.368 1.00 98.12 83 ARG A O 1
ATOM 593 N N . ASP A 1 84 ? -2.822 -4.566 -0.344 1.00 98.19 84 ASP A N 1
ATOM 594 C CA . ASP A 1 84 ? -3.206 -4.734 1.058 1.00 98.19 84 ASP A CA 1
ATOM 595 C C . ASP A 1 84 ? -2.211 -4.037 2.001 1.00 98.19 84 ASP A C 1
ATOM 597 O O . ASP A 1 84 ? -2.604 -3.318 2.929 1.00 98.19 84 ASP A O 1
ATOM 601 N N . PHE A 1 85 ? -0.911 -4.179 1.724 1.00 97.69 85 PHE A N 1
ATOM 602 C CA . PHE A 1 85 ? 0.143 -3.486 2.462 1.00 97.69 85 PHE A CA 1
ATOM 603 C C . PHE A 1 85 ? 0.068 -1.959 2.304 1.00 97.69 85 PHE A C 1
ATOM 605 O O . PHE A 1 85 ? 0.247 -1.224 3.283 1.00 97.69 85 PHE A O 1
ATOM 612 N N . ILE A 1 86 ? -0.257 -1.467 1.105 1.00 97.94 86 ILE A N 1
ATOM 613 C CA . ILE A 1 86 ? -0.507 -0.042 0.860 1.00 97.94 86 ILE A CA 1
ATOM 614 C C . ILE A 1 86 ? -1.665 0.446 1.729 1.00 97.94 86 ILE A C 1
ATOM 616 O O . ILE A 1 86 ? -1.500 1.422 2.459 1.00 97.94 86 ILE A O 1
ATOM 620 N N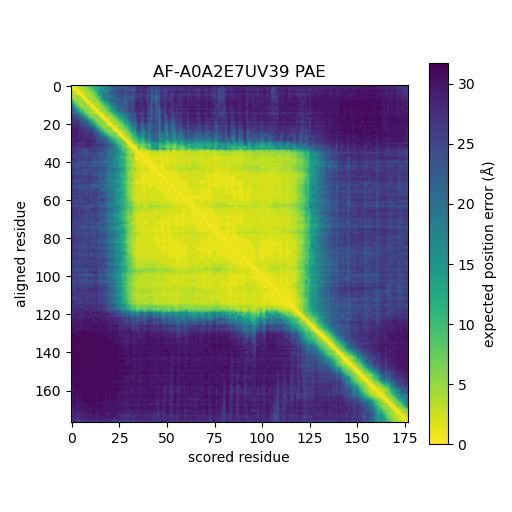 . TRP A 1 87 ? -2.810 -0.240 1.734 1.00 98.19 87 TRP A N 1
ATOM 621 C CA . TRP A 1 87 ? -3.967 0.166 2.543 1.00 98.19 87 TRP A CA 1
ATOM 622 C C . TRP A 1 87 ? -3.675 0.209 4.036 1.00 98.19 87 TRP A C 1
ATOM 624 O O . TRP A 1 87 ? -4.090 1.150 4.723 1.00 98.19 87 TRP A O 1
ATOM 634 N N . LEU A 1 88 ? -2.908 -0.758 4.537 1.00 96.56 88 LEU A N 1
ATOM 635 C CA . LEU A 1 88 ? -2.433 -0.730 5.914 1.00 96.56 88 LEU A CA 1
ATOM 636 C C . LEU A 1 88 ? -1.552 0.502 6.178 1.00 96.56 88 LEU A C 1
ATOM 638 O O . LEU A 1 88 ? -1.726 1.175 7.194 1.00 96.56 88 LEU A O 1
ATOM 642 N N . THR A 1 89 ? -0.627 0.814 5.271 1.00 96.50 89 THR A N 1
ATOM 643 C CA . THR A 1 89 ? 0.300 1.949 5.404 1.00 96.50 89 THR A CA 1
ATOM 644 C C . THR A 1 89 ? -0.436 3.290 5.369 1.00 96.50 89 THR A C 1
ATOM 646 O O . THR A 1 89 ? -0.226 4.122 6.251 1.00 96.50 89 THR A O 1
ATOM 649 N N . ILE A 1 90 ? -1.375 3.477 4.435 1.00 96.50 90 ILE A N 1
ATOM 650 C CA . ILE A 1 90 ? -2.215 4.685 4.355 1.00 96.50 90 ILE A CA 1
ATOM 651 C C . ILE A 1 90 ? -3.021 4.883 5.637 1.00 96.50 90 ILE A C 1
ATOM 653 O O . ILE A 1 90 ? -3.055 5.988 6.180 1.00 96.50 90 ILE A O 1
ATOM 657 N N . THR A 1 91 ? -3.617 3.812 6.164 1.00 95.38 91 THR A N 1
ATOM 658 C CA . THR A 1 91 ? -4.345 3.882 7.438 1.00 95.38 91 THR A CA 1
ATOM 659 C C . THR A 1 91 ? -3.428 4.348 8.565 1.00 95.38 91 THR A C 1
ATOM 661 O O . THR A 1 91 ? -3.808 5.175 9.378 1.00 95.38 91 THR A O 1
ATOM 664 N N . ARG A 1 92 ? -2.191 3.851 8.632 1.00 93.38 92 ARG A N 1
ATOM 665 C CA . ARG A 1 92 ? -1.271 4.198 9.724 1.00 93.38 92 ARG A CA 1
ATOM 666 C C . ARG A 1 92 ? -0.736 5.621 9.636 1.00 93.38 92 ARG A C 1
ATOM 668 O O . ARG A 1 92 ? -0.565 6.262 10.669 1.00 93.38 92 ARG A O 1
ATOM 675 N N . GLU A 1 93 ? -0.428 6.086 8.432 1.00 93.75 93 GLU A N 1
ATOM 676 C CA . GLU A 1 93 ? 0.328 7.324 8.243 1.00 93.75 93 GLU A CA 1
ATOM 677 C C . GLU A 1 93 ? -0.494 8.53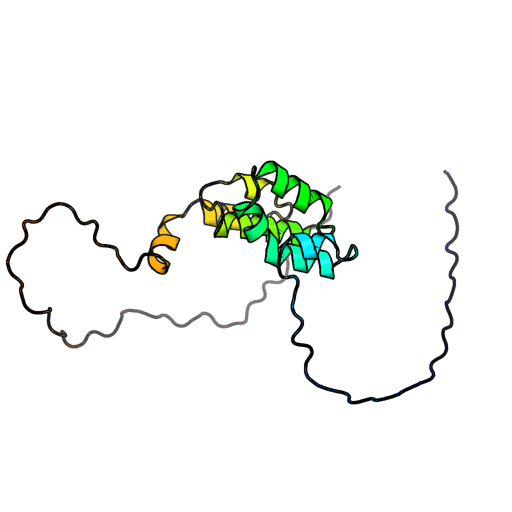0 7.799 1.00 93.75 93 GLU A C 1
ATOM 679 O O . GLU A 1 93 ? -0.033 9.664 7.952 1.00 93.75 93 GLU A O 1
ATOM 684 N N . VAL A 1 94 ? -1.650 8.305 7.175 1.00 94.56 94 VAL A N 1
ATOM 685 C CA . VAL A 1 94 ? -2.453 9.373 6.568 1.00 94.56 94 VAL A CA 1
ATOM 686 C C . VAL A 1 94 ? -3.759 9.561 7.326 1.00 94.56 94 VAL A C 1
ATOM 688 O O . VAL A 1 94 ? -4.074 10.686 7.704 1.00 94.56 94 VAL A O 1
ATOM 691 N N . ASP A 1 95 ? -4.493 8.478 7.594 1.00 92.25 95 ASP A N 1
ATOM 692 C CA . ASP A 1 95 ? -5.764 8.546 8.322 1.00 92.25 95 ASP A CA 1
ATOM 693 C C . ASP A 1 95 ? -5.936 7.383 9.315 1.00 92.25 95 ASP A 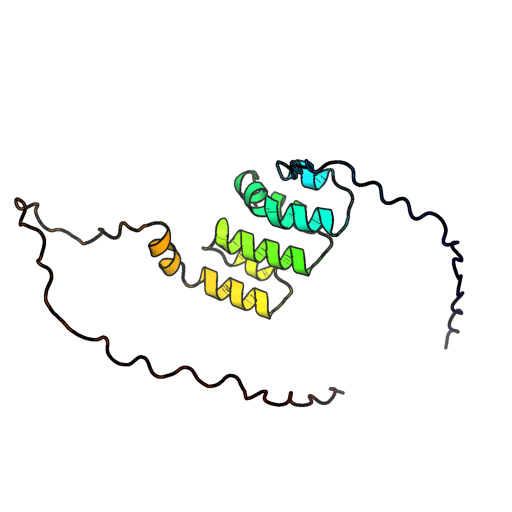C 1
ATOM 695 O O . ASP A 1 95 ? -6.652 6.413 9.041 1.00 92.25 95 ASP A O 1
ATOM 699 N N . PRO A 1 96 ? -5.317 7.485 10.507 1.00 91.38 96 PRO A N 1
ATOM 700 C CA . PRO A 1 96 ? -5.437 6.472 11.552 1.00 91.38 96 PRO A CA 1
ATOM 701 C C . PRO A 1 96 ? -6.767 6.538 12.299 1.00 91.38 96 PRO A C 1
ATOM 703 O O . PRO A 1 96 ? -6.973 5.763 13.228 1.00 91.38 96 PRO A O 1
ATOM 706 N N . SER A 1 97 ? -7.657 7.470 11.950 1.00 89.62 97 SER A N 1
ATOM 707 C CA . SER A 1 97 ? -8.956 7.634 12.608 1.00 89.62 97 SER A CA 1
ATOM 708 C C . SER A 1 97 ? -10.083 6.878 11.904 1.00 89.62 97 SER A C 1
ATOM 710 O O . SER A 1 97 ? -11.154 6.678 12.482 1.00 89.62 97 SER A O 1
ATOM 712 N N . SER A 1 98 ? -9.837 6.424 10.674 1.00 91.62 98 SER A N 1
ATOM 713 C CA . SER A 1 98 ? -10.844 5.834 9.806 1.00 91.62 98 SER A CA 1
ATOM 714 C C . SER A 1 98 ? -10.568 4.369 9.497 1.00 91.62 98 SER A C 1
ATOM 716 O O . SER A 1 98 ? -9.459 3.957 9.175 1.00 91.62 98 SER A O 1
ATOM 718 N N . PHE A 1 99 ? -11.630 3.563 9.512 1.00 93.88 99 PHE A N 1
ATOM 719 C CA . PHE A 1 99 ? -11.581 2.159 9.096 1.00 93.88 99 PHE A CA 1
ATOM 720 C C . PHE A 1 99 ? -11.788 1.970 7.589 1.00 93.88 99 PHE A C 1
ATOM 722 O O . PHE A 1 99 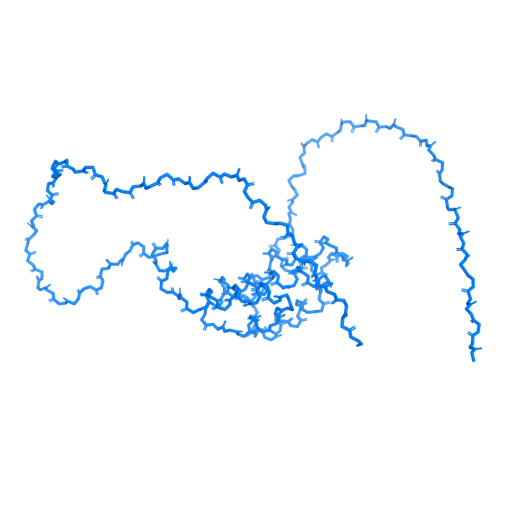? -11.854 0.828 7.129 1.00 93.88 99 PHE A O 1
ATOM 729 N N . THR A 1 100 ? -11.954 3.051 6.821 1.00 95.31 100 THR A N 1
ATOM 730 C CA . THR A 1 100 ? -12.322 2.986 5.399 1.00 95.31 100 THR A CA 1
ATOM 731 C C . THR A 1 100 ? -11.354 2.121 4.599 1.00 95.31 100 THR A C 1
ATOM 733 O O . THR A 1 100 ? -11.792 1.222 3.883 1.00 95.31 100 THR A O 1
ATOM 736 N N . TYR A 1 101 ? -10.047 2.315 4.777 1.00 95.56 101 TYR A N 1
ATOM 737 C CA . TYR A 1 101 ? -9.032 1.562 4.037 1.00 95.56 101 TYR A CA 1
ATOM 738 C C . TYR A 1 101 ? -8.852 0.134 4.566 1.00 95.56 101 TYR A C 1
ATOM 740 O O . TYR A 1 101 ? -8.622 -0.778 3.780 1.00 95.56 101 TYR A O 1
ATOM 748 N N . CYS A 1 102 ? -9.091 -0.117 5.859 1.00 96.25 102 CYS A N 1
ATOM 749 C CA . CYS A 1 102 ? -9.071 -1.478 6.408 1.00 96.25 102 CYS A CA 1
ATOM 750 C C . CYS A 1 102 ? -10.122 -2.407 5.779 1.00 96.25 102 CYS A C 1
ATOM 752 O O . CYS A 1 102 ? -9.978 -3.624 5.853 1.00 96.25 102 CYS A O 1
ATOM 754 N N . LYS A 1 103 ? -11.204 -1.861 5.205 1.00 97.06 103 LYS A N 1
ATOM 755 C CA . LYS A 1 103 ? -12.228 -2.645 4.492 1.00 97.06 103 LYS A CA 1
ATOM 756 C C . LYS A 1 103 ? -11.801 -3.054 3.081 1.00 97.06 103 LYS A C 1
ATOM 758 O O . LYS A 1 103 ? -12.452 -3.914 2.505 1.00 97.06 103 LYS A O 1
ATOM 763 N N . LYS A 1 104 ? -10.761 -2.418 2.537 1.00 96.69 104 LYS A N 1
ATOM 764 C CA . LYS A 1 104 ? -10.203 -2.711 1.210 1.00 96.69 104 LYS A CA 1
ATOM 765 C C . LYS A 1 104 ? -9.099 -3.767 1.244 1.00 96.69 104 LYS A C 1
ATOM 767 O O . LYS A 1 104 ? -8.608 -4.130 0.187 1.00 96.69 104 LYS A O 1
ATOM 772 N N . ILE A 1 105 ? -8.685 -4.189 2.439 1.00 97.56 105 ILE A N 1
ATOM 773 C CA . ILE A 1 105 ? -7.694 -5.244 2.622 1.00 97.56 105 ILE A CA 1
ATOM 774 C C . ILE A 1 105 ? -8.388 -6.593 2.439 1.00 97.56 105 ILE A C 1
ATOM 776 O O . ILE A 1 105 ? -9.306 -6.910 3.204 1.00 97.56 105 ILE A O 1
ATOM 780 N N . ASP A 1 106 ? -7.928 -7.376 1.469 1.00 97.69 106 ASP A N 1
ATOM 781 C CA . ASP A 1 106 ? -8.480 -8.698 1.169 1.00 97.69 106 ASP A CA 1
ATOM 782 C C . ASP A 1 106 ? -7.988 -9.749 2.180 1.00 97.69 106 ASP A C 1
ATOM 784 O O . ASP A 1 106 ? -8.748 -10.616 2.628 1.00 97.69 106 ASP A O 1
ATOM 788 N N . GLU A 1 107 ? -6.728 -9.659 2.618 1.00 97.62 107 GLU A N 1
ATOM 789 C CA . GLU A 1 107 ? -6.164 -10.570 3.610 1.00 97.62 107 GLU A CA 1
ATOM 790 C C . GLU A 1 107 ? -6.753 -10.329 5.013 1.00 97.62 107 GLU A C 1
ATOM 792 O O . GLU A 1 107 ? -6.429 -9.367 5.718 1.00 97.62 107 GLU A O 1
ATOM 797 N N . ARG A 1 108 ? -7.565 -11.280 5.491 1.00 96.50 108 ARG A N 1
ATOM 798 C CA . ARG A 1 108 ? -8.259 -11.186 6.787 1.00 96.50 108 ARG A CA 1
ATOM 799 C C . ARG A 1 108 ? -7.332 -10.885 7.971 1.00 96.50 108 ARG A C 1
ATOM 801 O O . ARG A 1 108 ? -7.664 -10.037 8.799 1.00 96.50 108 ARG A O 1
ATOM 808 N N . ALA A 1 109 ? -6.179 -11.549 8.054 1.00 95.69 109 ALA A N 1
ATOM 809 C CA . ALA A 1 109 ? -5.229 -11.342 9.149 1.00 95.69 109 ALA A CA 1
ATOM 810 C C . ALA A 1 109 ? -4.658 -9.911 9.152 1.00 95.69 109 ALA A C 1
ATOM 812 O O . ALA A 1 109 ? -4.465 -9.303 10.208 1.00 95.69 109 ALA A O 1
ATOM 813 N N . LEU A 1 110 ? -4.412 -9.338 7.971 1.00 95.62 110 LEU A N 1
ATOM 814 C CA . LEU A 1 110 ? -3.949 -7.961 7.832 1.00 95.62 110 LEU A CA 1
ATOM 815 C C . LEU A 1 110 ? -5.078 -6.957 8.122 1.00 95.62 110 LEU A C 1
ATOM 817 O O . LEU A 1 110 ? -4.851 -5.974 8.830 1.00 95.62 110 LEU A O 1
ATOM 821 N N . ALA A 1 111 ? -6.303 -7.240 7.676 1.00 95.88 111 ALA A N 1
ATOM 822 C CA . ALA A 1 111 ? -7.474 -6.409 7.943 1.00 95.88 111 ALA A CA 1
ATOM 823 C C . ALA A 1 111 ? -7.783 -6.306 9.448 1.00 95.88 111 ALA A C 1
ATOM 825 O O . ALA A 1 111 ? -8.094 -5.224 9.952 1.00 95.88 111 ALA A O 1
ATOM 826 N N . GLU A 1 112 ? -7.659 -7.407 10.194 1.00 95.12 112 GLU A N 1
ATOM 827 C CA . GLU A 1 112 ? -7.817 -7.412 11.654 1.00 95.12 112 GLU A CA 1
ATOM 828 C C . GLU A 1 112 ? -6.742 -6.551 12.339 1.00 95.12 112 GLU A C 1
ATOM 830 O O . GLU A 1 112 ? -7.075 -5.707 13.176 1.00 95.12 112 GLU A O 1
ATOM 835 N N . ARG A 1 113 ? -5.473 -6.661 11.916 1.00 92.19 113 ARG A N 1
ATOM 836 C CA . ARG A 1 113 ? -4.382 -5.792 12.406 1.00 92.19 113 ARG A CA 1
ATOM 837 C C . ARG A 1 113 ? -4.643 -4.312 12.118 1.00 92.19 113 ARG A C 1
ATOM 839 O O . ARG A 1 113 ? -4.436 -3.477 12.997 1.00 92.19 113 ARG A O 1
ATOM 846 N N . CYS A 1 114 ? -5.143 -3.992 10.925 1.00 94.19 114 CYS A N 1
ATOM 847 C CA . CYS A 1 114 ? -5.512 -2.630 10.539 1.00 94.19 114 CYS A CA 1
ATOM 848 C C . CYS A 1 114 ? -6.560 -2.034 11.494 1.00 94.19 114 CYS A C 1
ATOM 850 O O . CYS A 1 114 ? -6.400 -0.918 11.985 1.00 94.19 114 CYS A O 1
ATOM 852 N N . ARG A 1 115 ? -7.595 -2.807 11.849 1.00 92.38 115 ARG A N 1
ATOM 853 C CA . ARG A 1 115 ? -8.651 -2.348 12.769 1.00 92.38 115 ARG A CA 1
ATOM 854 C C . ARG A 1 115 ? -8.127 -2.065 14.177 1.00 92.38 115 ARG A C 1
ATOM 856 O O . ARG A 1 115 ? -8.531 -1.083 14.798 1.00 92.38 115 ARG A O 1
ATOM 863 N N . VAL A 1 116 ? -7.221 -2.902 14.681 1.00 89.31 116 VAL A N 1
ATOM 864 C CA . VAL A 1 116 ? -6.623 -2.698 16.010 1.00 89.31 116 VAL A CA 1
ATOM 865 C C . VAL A 1 116 ? -5.870 -1.367 16.066 1.00 89.31 116 VAL A C 1
ATOM 867 O O . VAL A 1 116 ? -6.005 -0.637 17.049 1.00 89.31 116 VAL A O 1
ATOM 870 N N . LEU A 1 117 ? -5.141 -1.019 15.001 1.00 83.75 117 LEU A N 1
ATOM 871 C CA . LEU A 1 117 ? -4.379 0.230 14.916 1.00 83.75 117 LEU A CA 1
ATOM 872 C C . LEU A 1 117 ? -5.281 1.467 14.996 1.00 83.75 117 LEU A C 1
ATOM 874 O O . LEU A 1 117 ? -5.016 2.360 15.798 1.00 83.75 117 LEU A O 1
ATOM 878 N N . VAL A 1 118 ? -6.384 1.477 14.245 1.00 84.38 118 VAL A N 1
ATOM 879 C CA . VAL A 1 118 ? -7.347 2.594 14.237 1.00 84.38 118 VAL A CA 1
ATOM 880 C C . VAL A 1 118 ? -8.055 2.750 15.588 1.00 84.38 118 VAL A C 1
ATOM 882 O O . VAL A 1 118 ? -8.327 3.858 16.041 1.00 84.38 118 VAL A O 1
ATOM 885 N N . SER A 1 119 ? -8.328 1.643 16.285 1.00 74.25 119 SER A N 1
ATOM 886 C CA . SER A 1 119 ? -9.063 1.666 17.560 1.00 74.25 119 SER A CA 1
ATOM 887 C C . SER A 1 119 ? -8.284 2.244 18.752 1.00 74.25 119 SER A C 1
ATOM 889 O O . SER A 1 119 ? -8.888 2.547 19.782 1.00 74.25 119 SER A O 1
ATOM 891 N N . ARG A 1 120 ? -6.953 2.396 18.653 1.00 68.06 120 ARG A N 1
ATOM 892 C CA . ARG A 1 120 ? -6.094 2.849 19.768 1.00 68.06 120 ARG A CA 1
ATOM 893 C C . ARG A 1 120 ? -5.218 4.052 19.383 1.00 68.06 120 ARG A C 1
ATOM 895 O O . ARG A 1 120 ? -3.994 3.981 19.519 1.00 68.06 120 ARG A O 1
ATOM 902 N N . PRO A 1 121 ? -5.810 5.193 18.985 1.00 64.12 121 PRO A N 1
ATOM 903 C CA . PRO A 1 121 ? -5.053 6.350 18.498 1.00 64.12 121 PRO A CA 1
ATOM 904 C C . PRO A 1 121 ? -4.173 6.997 19.583 1.00 64.12 121 PRO A C 1
ATOM 906 O O . PRO A 1 121 ? -3.202 7.690 19.285 1.00 64.12 121 PRO A O 1
ATOM 909 N N . HIS A 1 122 ? -4.472 6.753 20.863 1.00 61.66 122 HIS A N 1
ATOM 910 C CA . HIS A 1 122 ? -3.753 7.337 22.000 1.00 61.66 122 HIS A CA 1
ATOM 911 C C . HIS A 1 122 ? -2.314 6.817 22.146 1.00 61.66 122 HIS A C 1
ATOM 913 O O . HIS A 1 122 ? -1.485 7.515 22.719 1.00 61.66 122 HIS A O 1
ATOM 919 N N . LEU A 1 123 ? -1.990 5.643 21.588 1.00 55.56 123 LEU A N 1
ATOM 920 C CA . LEU A 1 123 ? -0.644 5.068 21.687 1.00 55.56 123 LEU A CA 1
ATOM 921 C C . LEU A 1 123 ? 0.381 5.772 20.776 1.00 55.56 123 LEU A C 1
ATOM 923 O O . LEU A 1 123 ? 1.580 5.636 20.981 1.00 55.56 123 LEU A O 1
ATOM 927 N N . HIS A 1 124 ? -0.065 6.517 19.757 1.00 52.84 124 HIS A N 1
ATOM 928 C CA . HIS A 1 124 ? 0.827 7.243 18.836 1.00 52.84 124 HIS A CA 1
ATOM 929 C C . HIS A 1 124 ? 1.182 8.650 19.328 1.00 52.84 124 HIS A C 1
ATOM 931 O O . HIS A 1 124 ? 2.127 9.265 18.832 1.00 52.84 124 HIS A O 1
ATOM 937 N N . ARG A 1 125 ? 0.465 9.160 20.337 1.00 53.19 125 ARG A N 1
ATOM 938 C CA . ARG A 1 125 ? 0.729 10.489 20.895 1.00 53.19 125 ARG A CA 1
ATOM 939 C C . ARG A 1 125 ? 1.998 10.528 21.744 1.00 53.19 125 ARG A C 1
ATOM 941 O O . ARG A 1 125 ? 2.588 11.592 21.856 1.00 53.19 125 ARG A O 1
ATOM 948 N N . GLU A 1 126 ? 2.450 9.394 22.274 1.00 51.91 126 GLU A N 1
ATOM 949 C CA . GLU A 1 126 ? 3.637 9.351 23.139 1.00 51.91 126 GLU A CA 1
ATOM 950 C C . GLU A 1 126 ? 4.962 9.320 22.357 1.00 51.91 126 GLU A C 1
ATOM 952 O O . GLU A 1 126 ? 5.977 9.765 22.882 1.00 51.91 126 GLU A O 1
ATOM 957 N N . LEU A 1 127 ? 4.959 8.904 21.080 1.00 48.75 127 LEU A N 1
ATOM 958 C CA . LEU A 1 127 ? 6.153 8.975 20.218 1.00 48.75 127 LEU A CA 1
ATOM 959 C C . LEU A 1 127 ? 6.294 10.298 19.446 1.00 48.75 127 LEU A C 1
ATOM 961 O O . LEU A 1 127 ? 7.413 10.682 19.122 1.00 48.75 127 LEU A O 1
ATOM 965 N N . VAL A 1 128 ? 5.197 11.009 19.157 1.00 49.31 128 VAL A N 1
ATOM 966 C CA . VAL A 1 128 ? 5.231 12.304 18.430 1.00 49.31 128 VAL A CA 1
ATOM 967 C C . VAL A 1 128 ? 5.024 13.502 19.367 1.00 49.31 128 VAL A C 1
ATOM 969 O O . VAL A 1 128 ? 5.378 14.632 19.046 1.00 49.31 128 VAL A O 1
ATOM 972 N N . GLY A 1 129 ? 4.486 13.264 20.560 1.00 44.38 129 GLY A N 1
ATOM 973 C CA . GLY A 1 129 ? 4.199 14.270 21.573 1.00 44.38 129 GLY A CA 1
ATOM 974 C C . GLY A 1 129 ? 4.764 13.863 22.924 1.00 44.38 129 GLY A C 1
ATOM 975 O O . GLY A 1 129 ? 4.013 13.716 23.887 1.00 44.38 129 GLY A O 1
ATOM 976 N N . GLY A 1 130 ? 6.091 13.751 23.016 1.00 41.66 130 GLY A N 1
ATOM 977 C CA . GLY A 1 130 ? 6.823 13.943 24.270 1.00 41.66 130 GLY A CA 1
ATOM 978 C C . GLY A 1 130 ? 6.626 15.382 24.761 1.00 41.66 130 GLY A C 1
ATOM 979 O O . GLY A 1 130 ? 7.504 16.226 24.658 1.00 41.66 130 GLY A O 1
ATOM 980 N N . GLY A 1 131 ? 5.409 15.674 25.199 1.00 39.56 131 GLY A N 1
ATOM 981 C CA . GLY A 1 131 ? 4.892 16.988 25.560 1.00 39.56 131 GLY A CA 1
ATOM 982 C C . GLY A 1 131 ? 3.516 16.844 26.207 1.00 39.56 131 GLY A C 1
ATOM 983 O O . GLY A 1 131 ? 2.624 17.664 26.004 1.00 39.56 131 GLY A O 1
ATOM 984 N N . GLY A 1 132 ? 3.314 15.754 26.951 1.00 40.53 132 GLY A N 1
ATOM 985 C CA . GLY A 1 132 ? 2.194 15.602 27.865 1.00 40.53 132 GLY A CA 1
ATOM 986 C C . GLY A 1 132 ? 2.331 16.606 29.007 1.00 40.53 132 GLY A C 1
ATOM 987 O O . GLY A 1 132 ? 2.991 16.337 30.001 1.00 40.53 132 GLY A O 1
ATOM 988 N N . GLY A 1 133 ? 1.703 17.768 28.849 1.00 40.03 133 GLY A N 1
ATOM 989 C CA . GLY A 1 133 ? 1.603 18.810 29.872 1.00 40.03 133 GLY A CA 1
ATOM 990 C C . GLY A 1 133 ? 0.228 19.475 29.893 1.00 40.03 133 GLY A C 1
ATOM 991 O O . GLY A 1 133 ? 0.124 20.669 30.131 1.00 40.03 133 GLY A O 1
ATOM 992 N N . GLY A 1 134 ? -0.836 18.727 29.594 1.00 45.62 134 GLY A N 1
ATOM 993 C CA . GLY A 1 134 ? -2.225 19.190 29.674 1.00 45.62 134 GLY A CA 1
ATOM 994 C C . GLY A 1 134 ? -2.892 18.801 30.992 1.00 45.62 134 GLY A C 1
ATOM 995 O O . GLY A 1 134 ? -3.928 18.141 30.981 1.00 45.62 134 GLY A O 1
ATOM 996 N N . GLY A 1 135 ? -2.279 19.156 32.123 1.00 39.62 135 GLY A N 1
ATOM 997 C CA . GLY A 1 135 ? -2.866 19.029 33.457 1.00 39.62 135 GLY A CA 1
ATOM 998 C C . GLY A 1 135 ? -3.518 20.347 33.874 1.00 39.62 135 GLY A C 1
ATOM 999 O O . GLY A 1 135 ? -2.867 21.382 33.931 1.00 39.62 135 GLY A O 1
ATOM 1000 N N . LYS A 1 136 ? -4.823 20.300 34.125 1.00 45.41 136 LYS A N 1
ATOM 1001 C CA . LYS A 1 136 ? -5.707 21.403 34.524 1.00 45.41 136 LYS A CA 1
ATOM 1002 C C . LYS A 1 136 ? -5.111 22.299 35.632 1.00 45.41 136 LYS A C 1
ATOM 1004 O O . LYS A 1 136 ? -4.664 21.796 36.651 1.00 45.41 136 LYS A O 1
ATOM 1009 N N . ASN A 1 137 ? -5.228 23.619 35.452 1.00 47.22 137 ASN A N 1
ATOM 1010 C CA . ASN A 1 137 ? -5.352 24.656 36.489 1.00 47.22 137 ASN A CA 1
ATOM 1011 C C . ASN A 1 137 ? -4.517 24.501 37.778 1.00 47.22 137 ASN A C 1
ATOM 1013 O O . ASN A 1 137 ? -5.071 24.174 38.824 1.00 47.22 137 ASN A O 1
ATOM 1017 N N . HIS A 1 138 ? -3.251 24.922 37.766 1.00 41.31 138 HIS A N 1
ATOM 1018 C CA . HIS A 1 138 ? -2.591 25.393 38.989 1.00 41.31 138 HIS A CA 1
ATOM 1019 C C . HIS A 1 138 ? -1.858 26.709 38.710 1.00 41.31 138 HIS A C 1
ATOM 1021 O O . HIS A 1 138 ? -1.071 26.811 37.772 1.00 41.31 138 HIS A O 1
ATOM 1027 N N . LYS A 1 139 ? -2.185 27.737 39.507 1.00 41.88 139 LYS A N 1
ATOM 1028 C CA . LYS A 1 139 ? -1.510 29.041 39.547 1.00 41.88 139 LYS A CA 1
ATOM 1029 C C . LYS A 1 139 ? 0.009 28.854 39.471 1.00 41.88 139 LYS A C 1
ATOM 1031 O O . LYS A 1 139 ? 0.567 28.107 40.269 1.00 41.88 139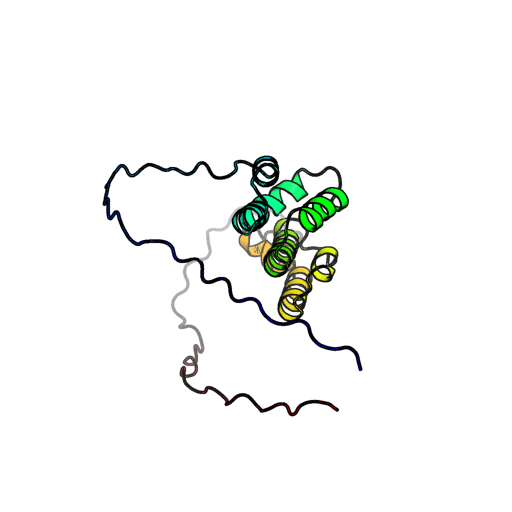 LYS A O 1
ATOM 1036 N N . ALA A 1 140 ? 0.652 29.588 38.567 1.00 42.56 140 ALA A N 1
ATOM 1037 C CA . ALA A 1 140 ? 2.098 29.748 38.529 1.00 42.56 140 ALA A CA 1
ATOM 1038 C C . ALA A 1 140 ? 2.602 30.276 39.886 1.00 42.56 140 ALA A C 1
ATOM 1040 O O . ALA A 1 140 ? 2.376 31.435 40.234 1.00 42.56 140 ALA A O 1
ATOM 1041 N N . GLY A 1 141 ? 3.235 29.404 40.669 1.00 47.47 141 GLY A N 1
ATOM 1042 C CA . GLY A 1 141 ? 4.082 29.770 41.803 1.00 47.47 141 GLY A CA 1
ATOM 1043 C C . GLY A 1 141 ? 5.553 29.792 41.366 1.00 47.47 141 GLY A C 1
ATOM 1044 O O . GLY A 1 141 ? 5.906 29.079 40.424 1.00 47.47 141 GLY A O 1
ATOM 1045 N N . PRO A 1 142 ? 6.412 30.610 41.998 1.00 49.78 142 PRO A N 1
ATOM 1046 C CA . PRO A 1 142 ? 7.820 30.721 41.630 1.00 49.78 142 PRO A CA 1
ATOM 1047 C C . PRO A 1 142 ? 8.570 29.412 41.918 1.00 49.78 142 PRO A C 1
ATOM 1049 O O . PRO A 1 142 ? 8.269 28.707 42.880 1.00 49.78 142 PRO A O 1
ATOM 1052 N N . GLY A 1 143 ? 9.516 29.091 41.033 1.00 50.19 143 GLY A N 1
ATOM 1053 C CA . GLY A 1 143 ? 10.143 27.780 40.883 1.00 50.19 143 GLY A CA 1
ATOM 1054 C C . GLY A 1 143 ? 10.726 27.157 42.152 1.00 50.19 143 GLY A C 1
ATOM 1055 O O . GLY A 1 143 ? 11.431 27.800 42.927 1.00 50.19 143 GLY A O 1
ATOM 1056 N N . GLY A 1 144 ? 10.465 25.858 42.301 1.00 44.16 144 GLY A N 1
ATOM 1057 C CA . GLY A 1 144 ? 11.203 24.971 43.194 1.00 44.16 144 GLY A CA 1
ATOM 1058 C C . GLY A 1 144 ? 12.305 24.212 42.436 1.00 44.16 144 GLY A C 1
ATOM 1059 O O . GLY A 1 144 ? 12.174 24.000 41.227 1.00 44.16 144 GLY A O 1
ATOM 1060 N N . PRO A 1 145 ? 13.392 23.809 43.118 1.00 53.94 145 PRO A N 1
ATOM 1061 C CA . PRO A 1 145 ? 14.481 23.040 42.519 1.00 53.94 145 PRO A CA 1
ATOM 1062 C C . PRO A 1 145 ? 14.030 21.617 42.123 1.00 53.94 145 PRO A C 1
ATOM 1064 O O . PRO A 1 145 ? 13.042 21.114 42.666 1.00 53.94 145 PRO A O 1
ATOM 1067 N N . PRO A 1 146 ? 14.731 20.960 41.175 1.00 56.72 146 PRO A N 1
ATOM 1068 C CA . PRO A 1 146 ? 14.347 19.648 40.658 1.00 56.72 146 PRO A CA 1
ATOM 1069 C C . PRO A 1 146 ? 14.314 18.581 41.770 1.00 56.72 146 PRO A C 1
ATOM 1071 O O . PRO A 1 146 ? 15.197 18.581 42.633 1.00 56.72 146 PRO A O 1
ATOM 1074 N N . PRO A 1 147 ? 13.335 17.652 41.758 1.00 57.16 147 PRO A N 1
ATOM 1075 C CA . PRO A 1 147 ? 13.280 16.554 42.716 1.00 57.16 147 PRO A CA 1
ATOM 1076 C C . PRO A 1 147 ? 14.519 15.667 42.586 1.00 57.16 147 PRO A C 1
ATOM 1078 O O . PRO A 1 147 ? 14.850 15.187 41.502 1.00 57.16 147 PRO A O 1
ATOM 1081 N N . GLY A 1 148 ? 15.212 15.490 43.708 1.00 47.41 148 GLY A N 1
ATOM 1082 C CA . GLY A 1 148 ? 16.452 14.736 43.801 1.00 47.41 148 GLY A CA 1
ATOM 1083 C C . GLY A 1 148 ? 16.311 13.268 43.402 1.00 47.41 148 GLY A C 1
ATOM 1084 O O . GLY A 1 148 ? 15.267 12.638 43.573 1.00 47.41 148 GLY A O 1
ATOM 1085 N N . ALA A 1 149 ? 17.422 12.729 42.905 1.00 53.16 149 ALA A N 1
ATOM 1086 C CA . ALA A 1 149 ? 17.651 11.307 42.729 1.00 53.16 149 ALA A CA 1
ATOM 1087 C C . ALA A 1 149 ? 17.468 10.576 44.071 1.00 53.16 149 ALA A C 1
ATOM 1089 O O . ALA A 1 149 ? 18.298 10.686 44.973 1.00 53.16 149 ALA A O 1
ATOM 1090 N N . GLY A 1 150 ? 16.358 9.851 44.206 1.00 46.03 150 GLY A N 1
ATOM 1091 C CA . GLY A 1 150 ? 16.156 8.899 45.293 1.00 46.03 150 GLY A CA 1
ATOM 1092 C C . GLY A 1 150 ? 16.986 7.625 45.069 1.00 46.03 150 GLY A C 1
ATOM 1093 O O . GLY A 1 150 ? 17.172 7.216 43.920 1.00 46.03 150 GLY A O 1
ATOM 1094 N N . PRO A 1 151 ? 17.493 6.982 46.133 1.00 53.62 151 PRO A N 1
ATOM 1095 C CA . PRO A 1 151 ? 18.283 5.766 46.023 1.00 53.62 151 PRO A CA 1
ATOM 1096 C C . PRO A 1 151 ? 17.390 4.521 45.909 1.00 53.62 151 PRO A C 1
ATOM 1098 O O . PRO A 1 151 ? 16.452 4.349 46.677 1.00 53.62 151 PRO A O 1
ATOM 1101 N N . GLY A 1 152 ? 17.755 3.627 44.986 1.00 52.22 152 GLY A N 1
ATOM 1102 C CA . GLY A 1 152 ? 17.670 2.173 45.156 1.00 52.22 152 GLY A CA 1
ATOM 1103 C C . GLY A 1 152 ? 16.289 1.538 45.343 1.00 52.22 152 GLY A C 1
ATOM 1104 O O . GLY A 1 152 ? 15.827 1.341 46.462 1.00 52.22 152 GLY A O 1
ATOM 1105 N N . GLY A 1 153 ? 15.734 1.025 44.247 1.00 47.97 153 GLY A N 1
ATOM 1106 C CA . GLY A 1 153 ? 14.806 -0.103 44.280 1.00 47.97 153 GLY A CA 1
ATOM 1107 C C . GLY A 1 153 ? 15.005 -0.968 43.032 1.00 47.97 153 GLY A C 1
ATOM 1108 O O . GLY A 1 153 ? 14.900 -0.429 41.929 1.00 47.97 153 GLY A O 1
ATOM 1109 N N . PRO A 1 154 ? 15.330 -2.270 43.146 1.00 61.72 154 PRO A N 1
ATOM 1110 C CA . PRO A 1 154 ? 15.321 -3.157 41.988 1.00 61.72 154 PRO A CA 1
ATOM 1111 C C . PRO A 1 154 ? 13.880 -3.336 41.473 1.00 61.72 154 PRO A C 1
ATOM 1113 O O . PRO A 1 154 ? 12.945 -3.385 42.278 1.00 61.72 154 PRO A O 1
ATOM 1116 N N . PRO A 1 155 ? 13.673 -3.428 40.147 1.00 62.09 155 PRO A N 1
ATOM 1117 C CA . PRO A 1 155 ? 12.346 -3.611 39.575 1.00 62.09 155 PRO A CA 1
ATOM 1118 C C . PRO A 1 155 ? 11.763 -4.980 39.972 1.00 62.09 155 PRO A C 1
ATOM 1120 O O . PRO A 1 155 ? 12.484 -5.982 39.964 1.00 62.09 155 PRO A O 1
ATOM 1123 N N . PRO A 1 156 ? 10.461 -5.062 40.294 1.00 58.78 156 PRO A N 1
ATOM 1124 C CA . PRO A 1 156 ? 9.813 -6.330 40.576 1.00 58.78 156 PRO A CA 1
ATOM 1125 C C . PRO A 1 156 ? 9.585 -7.117 39.277 1.00 58.78 156 PRO A C 1
ATOM 1127 O O . PRO A 1 156 ? 8.907 -6.653 38.366 1.00 58.78 156 PRO A O 1
ATOM 1130 N N . GLY A 1 157 ? 10.110 -8.344 39.234 1.00 52.91 157 GLY A N 1
ATOM 1131 C CA . GLY A 1 157 ? 9.463 -9.459 38.537 1.00 52.91 157 GLY A CA 1
ATOM 1132 C C . GLY A 1 157 ? 9.539 -9.487 37.009 1.00 52.91 157 GLY A C 1
ATOM 1133 O O . GLY A 1 157 ? 8.512 -9.605 36.350 1.00 52.91 157 GLY A O 1
ATOM 1134 N N . GLY A 1 158 ? 10.745 -9.490 36.440 1.00 48.50 158 GLY A N 1
ATOM 1135 C CA . GLY A 1 158 ? 10.968 -10.059 35.108 1.00 48.50 158 GLY A CA 1
ATOM 1136 C C . GLY A 1 158 ? 11.064 -11.581 35.210 1.00 48.50 158 GLY A C 1
ATOM 1137 O O . GLY A 1 158 ? 12.146 -12.112 35.447 1.00 48.50 158 GLY A O 1
ATOM 1138 N N . GLY A 1 159 ? 9.934 -12.283 35.092 1.00 54.94 159 GLY A N 1
ATOM 1139 C CA . GLY A 1 159 ? 9.944 -13.738 34.923 1.00 54.94 159 GLY A CA 1
ATOM 1140 C C . GLY A 1 159 ? 10.719 -14.129 33.653 1.00 54.94 159 GLY A C 1
ATOM 1141 O O . GLY A 1 159 ? 10.715 -13.362 32.686 1.00 54.94 159 GLY A O 1
ATOM 1142 N N . PRO A 1 160 ? 11.409 -15.282 33.639 1.00 68.06 160 PRO A N 1
ATOM 1143 C CA . PRO A 1 160 ? 12.165 -15.715 32.472 1.00 68.06 160 PRO A CA 1
ATOM 1144 C C . PRO A 1 160 ? 11.236 -15.919 31.262 1.00 68.06 160 PRO A C 1
ATOM 1146 O O . PRO A 1 160 ? 10.102 -16.379 31.430 1.00 68.06 160 PRO A O 1
ATOM 1149 N N . PRO A 1 161 ? 11.696 -15.593 30.040 1.00 66.12 161 PRO A N 1
ATOM 1150 C CA . PRO A 1 161 ? 10.946 -15.887 28.828 1.00 66.12 161 PRO A CA 1
ATOM 1151 C C . PRO A 1 161 ? 10.746 -17.407 28.680 1.00 66.12 161 PRO A C 1
ATOM 1153 O O . PRO A 1 161 ? 11.633 -18.178 29.061 1.00 66.12 161 PRO A O 1
ATOM 1156 N N . PRO A 1 162 ? 9.606 -17.859 28.125 1.00 70.81 162 PRO A N 1
ATOM 1157 C CA . PRO A 1 162 ? 9.398 -19.272 27.841 1.00 70.81 162 PRO A CA 1
ATOM 1158 C C . PRO A 1 162 ? 10.446 -19.782 26.832 1.00 70.81 162 PRO A C 1
ATOM 1160 O O . PRO A 1 162 ? 10.872 -19.026 25.951 1.00 70.81 162 PRO A O 1
ATOM 1163 N N . PRO A 1 163 ? 10.877 -21.051 26.943 1.00 68.94 163 PRO A N 1
ATOM 1164 C CA . PRO A 1 163 ? 11.860 -21.626 26.037 1.00 68.94 163 PRO A CA 1
ATOM 1165 C C . PRO A 1 163 ? 11.320 -21.692 24.595 1.00 68.94 163 PRO A C 1
ATOM 1167 O O . PRO A 1 163 ? 10.148 -22.015 24.383 1.00 68.94 163 PRO A O 1
ATOM 1170 N N . PRO A 1 164 ? 12.159 -21.430 23.579 1.00 60.41 164 PRO A N 1
ATOM 1171 C CA . PRO A 1 164 ? 11.784 -21.620 22.184 1.00 60.41 164 PRO A CA 1
ATOM 1172 C C . PRO A 1 164 ? 11.777 -23.123 21.873 1.00 60.41 164 PRO A C 1
ATOM 1174 O O . PRO A 1 164 ? 12.843 -23.722 21.740 1.00 60.41 164 PRO A O 1
ATOM 1177 N N . GLY A 1 165 ? 10.602 -23.759 21.779 1.00 60.53 165 GLY A N 1
ATOM 1178 C CA . GLY A 1 165 ? 10.596 -25.209 21.542 1.00 60.53 165 GLY A CA 1
ATOM 1179 C C . GLY A 1 165 ? 9.296 -25.936 21.203 1.00 60.53 165 GLY A C 1
ATOM 1180 O O . GLY A 1 165 ? 9.383 -26.951 20.520 1.00 60.53 165 GLY A O 1
ATOM 1181 N N . GLU A 1 166 ? 8.105 -25.470 21.577 1.00 46.31 166 GLU A N 1
ATOM 1182 C CA . GLU A 1 166 ? 6.879 -26.240 21.296 1.00 46.31 166 GLU A CA 1
ATOM 1183 C C . GLU A 1 166 ? 6.194 -25.789 20.003 1.00 46.31 166 GLU A C 1
ATOM 1185 O O . GLU A 1 166 ? 5.292 -24.953 19.982 1.00 46.31 166 GLU A O 1
ATOM 1190 N N . ARG A 1 167 ? 6.636 -26.385 18.888 1.00 50.66 167 ARG A N 1
ATOM 1191 C CA . ARG A 1 167 ? 5.789 -26.541 17.703 1.00 50.66 167 ARG A CA 1
ATOM 1192 C C . ARG A 1 167 ? 4.650 -27.483 18.084 1.00 50.66 167 ARG A C 1
ATOM 1194 O O . ARG A 1 167 ? 4.853 -28.692 18.157 1.00 50.66 167 ARG A O 1
ATOM 1201 N N . THR A 1 168 ? 3.459 -26.947 18.304 1.00 55.50 168 THR A N 1
ATOM 1202 C CA . THR A 1 168 ? 2.247 -27.759 18.225 1.00 55.50 168 THR A CA 1
ATOM 1203 C C . THR A 1 168 ? 2.106 -28.261 16.781 1.00 55.50 168 THR A C 1
ATOM 1205 O O . THR A 1 168 ? 2.220 -27.464 15.844 1.00 55.50 168 THR A O 1
ATOM 1208 N N . PRO A 1 16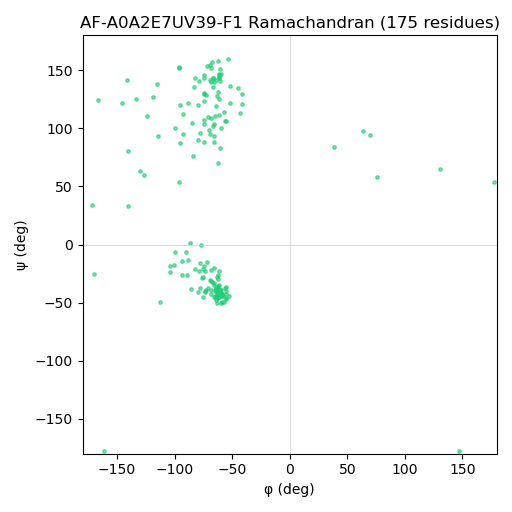9 ? 1.927 -29.574 16.550 1.00 55.62 169 PRO A N 1
ATOM 1209 C CA . PRO A 1 169 ? 1.642 -30.080 15.218 1.00 55.62 169 PRO A CA 1
ATOM 1210 C C . PRO A 1 169 ? 0.310 -29.499 14.740 1.00 55.62 169 PRO A C 1
ATOM 1212 O O . PRO A 1 169 ? -0.683 -29.490 15.470 1.00 55.62 169 PRO A O 1
ATOM 1215 N N . ALA A 1 170 ? 0.332 -28.970 13.518 1.00 53.00 170 ALA A N 1
ATOM 1216 C CA . ALA A 1 170 ? -0.832 -28.476 12.809 1.00 53.00 170 ALA A CA 1
ATOM 1217 C C . ALA A 1 170 ? -1.925 -29.551 12.812 1.00 53.00 170 ALA A C 1
ATOM 1219 O O . ALA A 1 170 ? -1.702 -30.668 12.353 1.00 53.00 170 ALA A O 1
ATOM 1220 N N . GLY A 1 171 ? -3.089 -29.202 13.356 1.00 51.53 171 GLY A N 1
ATOM 1221 C CA . GLY A 1 171 ? -4.280 -30.023 13.243 1.00 51.53 171 GLY A CA 1
ATOM 1222 C C . GLY A 1 171 ? -4.707 -30.112 11.783 1.00 51.53 171 GLY A C 1
ATOM 1223 O O . GLY A 1 171 ? -5.023 -29.094 11.161 1.00 51.53 171 GLY A O 1
ATOM 1224 N N . ASP A 1 172 ? -4.711 -31.338 11.268 1.00 58.03 172 ASP A N 1
ATOM 1225 C CA . ASP A 1 172 ? -5.467 -31.773 10.102 1.00 58.03 172 ASP A CA 1
ATOM 1226 C C . ASP A 1 172 ? -6.897 -31.214 10.151 1.00 58.03 172 ASP A C 1
ATOM 1228 O O . ASP A 1 172 ? -7.703 -31.593 11.004 1.00 58.03 172 ASP A O 1
ATOM 1232 N N . ASN A 1 173 ? -7.226 -30.316 9.221 1.00 65.75 173 ASN A N 1
ATOM 1233 C CA . ASN A 1 173 ? -8.617 -30.052 8.874 1.00 65.75 173 ASN A CA 1
ATOM 1234 C C . ASN A 1 173 ? -9.018 -31.031 7.760 1.00 65.75 173 ASN A C 1
ATOM 1236 O O . ASN A 1 173 ? -8.387 -31.010 6.699 1.00 65.75 173 ASN A O 1
ATOM 1240 N N . PRO A 1 174 ? -10.050 -31.869 7.954 1.00 70.38 174 PRO A N 1
ATOM 1241 C CA . PRO A 1 174 ? -10.595 -32.672 6.869 1.00 70.38 174 PRO A CA 1
ATOM 1242 C C . PRO A 1 174 ? -11.303 -31.778 5.830 1.00 70.38 174 PRO A C 1
ATOM 1244 O O . PRO A 1 174 ? -11.826 -30.716 6.184 1.00 70.38 174 PRO A O 1
ATOM 1247 N N . PRO A 1 175 ? -11.354 -32.190 4.550 1.00 63.47 175 PRO A N 1
ATOM 1248 C CA . PRO A 1 175 ? -12.084 -31.461 3.519 1.00 63.47 175 PRO A CA 1
ATOM 1249 C C . PRO A 1 175 ? -13.599 -31.493 3.783 1.00 63.47 175 PRO A C 1
ATOM 1251 O O . PRO A 1 175 ? -14.163 -32.534 4.122 1.00 63.47 175 PRO A O 1
ATOM 1254 N N . ALA A 1 176 ? -14.244 -30.336 3.627 1.00 65.81 176 ALA A N 1
ATOM 1255 C CA . ALA A 1 176 ? -15.698 -30.175 3.661 1.00 65.81 176 ALA A CA 1
ATOM 1256 C C . ALA A 1 176 ? -16.361 -30.777 2.394 1.00 65.81 176 ALA A C 1
ATOM 1258 O O . ALA A 1 176 ? -15.682 -30.868 1.367 1.00 65.81 176 ALA A O 1
ATOM 1259 N N . PRO A 1 177 ? -17.641 -31.204 2.476 1.00 68.69 177 PRO A N 1
ATOM 1260 C CA . PRO A 1 177 ? -18.345 -31.954 1.426 1.00 68.69 177 PRO A CA 1
ATOM 1261 C C . PRO A 1 177 ? -18.660 -31.152 0.158 1.00 68.69 177 PRO A C 1
ATOM 1263 O O . PRO A 1 177 ? -18.863 -29.920 0.258 1.00 68.69 177 PRO A O 1
#

Solvent-accessible surface area (backbone atoms only — not comparable to full-atom values): 12005 Å² total; per-residue (Å²): 138,85,86,83,83,80,87,80,83,78,83,83,85,73,86,88,82,80,93,74,90,74,94,72,77,96,74,81,77,69,79,59,73,88,44,55,71,47,34,67,71,48,68,90,52,69,74,26,31,55,41,41,54,72,27,45,58,58,41,52,72,70,40,94,43,65,67,59,38,50,53,48,48,70,72,66,35,82,52,65,70,54,46,32,52,34,33,47,49,35,27,69,75,75,40,40,83,49,66,71,42,37,71,71,29,79,54,63,73,57,24,54,53,38,50,56,55,35,76,47,62,74,73,58,44,62,81,79,40,86,69,88,73,90,73,81,89,71,83,91,70,85,88,76,82,81,85,73,90,74,82,87,77,84,82,86,78,84,72,80,78,81,80,93,75,83,79,73,78,80,77,85,76,80,86,80,136

Secondary structure (DSSP, 8-state):
-PPPPP---------------------------SSHHHHHHSPSSHHHHHHHHHHHHHHHHH-SSHHHHHHHHHHH---HHHHHHHHHHHHHHT-TT--TGGGG---HHHHHHHHHHHH-GGGGHHHH------------PPPPPPPP-----PPS--PPPPPS---PPPP-PPPP-

Mean predicted aligned error: 18.81 Å

pLDDT: mean 74.26, std 21.23, range [39.56, 98.19]

Radius of gyration: 27.6 Å; Cα contacts (8 Å, |Δi|>4): 109; chains: 1; bounding box: 52×65×73 Å

Foldseek 3Di:
DDDDDDDDDDPPDDDDDDPDPDPDDPDCPVPQPPEPVSLVVDDADDSSLVSCLVHLLVCCVPDPDNVVSVVCNVVRHPDLVSSLSSLLVCCQRPNLQDLVSLVVRPDPVSSVVSVVSSVCVVVVCVVVPPPPDPDDDDDDDDDDDDDDDDDDDDDPDPDDDDDPDDDDPDDDDDDDD